Protein AF-X6FVE2-F1 (afdb_monomer_lite)

Structure (mmCIF, N/CA/C/O backbone):
data_AF-X6FVE2-F1
#
_entry.id   AF-X6FVE2-F1
#
loop_
_atom_site.group_PDB
_atom_site.id
_atom_site.type_symbol
_atom_site.label_atom_id
_atom_site.label_alt_id
_atom_site.label_comp_id
_atom_site.label_asym_id
_atom_site.label_entity_id
_atom_site.label_seq_id
_atom_site.pdbx_PDB_ins_code
_atom_site.Cartn_x
_atom_site.Cartn_y
_atom_site.Cartn_z
_atom_site.occupancy
_atom_site.B_iso_or_equiv
_atom_site.auth_seq_id
_atom_site.auth_comp_id
_atom_site.auth_asym_id
_atom_site.auth_atom_id
_atom_site.pdbx_PDB_model_num
ATOM 1 N N . MET A 1 1 ? -18.375 6.291 -7.694 1.00 45.72 1 MET A N 1
ATOM 2 C CA . MET A 1 1 ? -18.660 6.665 -9.096 1.00 45.72 1 MET A CA 1
ATOM 3 C C . MET A 1 1 ? -17.822 7.886 -9.435 1.00 45.72 1 MET A C 1
ATOM 5 O O . MET A 1 1 ? -17.831 8.822 -8.649 1.00 45.72 1 MET A O 1
ATOM 9 N N . LEU A 1 2 ? -17.066 7.854 -10.534 1.00 53.41 2 LEU A N 1
ATOM 10 C CA . LEU A 1 2 ? -16.299 8.999 -11.040 1.00 53.41 2 LEU A CA 1
ATOM 11 C C . LEU A 1 2 ? -16.969 9.443 -12.352 1.00 53.41 2 LEU A C 1
ATOM 13 O O . LEU A 1 2 ? -17.163 8.600 -13.224 1.00 53.41 2 LEU A O 1
ATOM 17 N N . LEU A 1 3 ? -17.378 10.710 -12.473 1.00 52.53 3 LEU A N 1
ATOM 18 C CA . LEU A 1 3 ? -18.127 11.220 -13.630 1.00 52.53 3 LEU A CA 1
ATOM 19 C C . LEU A 1 3 ? -17.217 12.109 -14.496 1.00 52.53 3 LEU A C 1
ATOM 21 O O . LEU A 1 3 ? -16.691 13.106 -14.010 1.00 52.53 3 LEU A O 1
ATOM 25 N N . HIS A 1 4 ? -17.056 11.784 -15.778 1.00 57.88 4 HIS A N 1
ATOM 26 C CA . HIS A 1 4 ? -16.443 12.665 -16.779 1.00 57.88 4 HIS A CA 1
ATOM 27 C C . HIS A 1 4 ? -17.277 12.597 -18.066 1.00 57.88 4 HIS A C 1
ATOM 29 O O . HIS A 1 4 ? -17.544 11.492 -18.522 1.00 57.88 4 HIS A O 1
ATOM 35 N N . ARG A 1 5 ? -17.676 13.771 -18.600 1.00 57.88 5 ARG A N 1
ATOM 36 C CA . ARG A 1 5 ? -18.453 14.048 -19.838 1.00 57.88 5 ARG A CA 1
ATOM 37 C C . ARG A 1 5 ? -19.145 12.825 -20.466 1.00 57.88 5 ARG A C 1
ATOM 39 O O . ARG A 1 5 ? -18.491 12.006 -21.107 1.00 57.88 5 ARG A O 1
ATOM 46 N N . SER A 1 6 ? -20.479 12.799 -20.336 1.00 58.84 6 SER A N 1
ATOM 47 C CA . SER A 1 6 ? -21.399 11.658 -20.529 1.00 58.84 6 SER A CA 1
ATOM 48 C C . SER A 1 6 ? -21.121 10.530 -19.533 1.00 58.84 6 SER A C 1
ATOM 50 O O . SER A 1 6 ? -20.190 9.753 -19.692 1.00 58.84 6 SER A O 1
ATOM 52 N N . GLY A 1 7 ? -21.913 10.484 -18.457 1.00 60.56 7 GLY A N 1
ATOM 53 C CA . GLY A 1 7 ? -21.753 9.537 -17.355 1.00 60.56 7 GLY A CA 1
ATOM 54 C C . GLY A 1 7 ? -21.873 8.086 -17.808 1.00 60.56 7 GLY A C 1
ATOM 55 O O . GLY A 1 7 ? -22.971 7.543 -17.859 1.00 60.56 7 GLY A O 1
ATOM 56 N N . LEU A 1 8 ? -20.739 7.456 -18.107 1.00 76.50 8 LEU A N 1
ATOM 57 C CA . LEU A 1 8 ? -20.647 6.013 -18.275 1.00 76.50 8 LEU A CA 1
ATOM 58 C C . LEU A 1 8 ? -20.401 5.381 -16.898 1.00 76.50 8 LEU A C 1
ATOM 60 O O . LEU A 1 8 ? -19.425 5.744 -16.231 1.00 76.50 8 LEU A O 1
ATOM 64 N N . PRO A 1 9 ? -21.254 4.448 -16.438 1.00 76.50 9 PRO A N 1
ATOM 65 C CA . PRO A 1 9 ? -20.974 3.704 -15.224 1.00 76.50 9 PRO A CA 1
ATOM 66 C C . PRO A 1 9 ? -19.746 2.824 -15.467 1.00 76.50 9 PRO A C 1
ATOM 68 O O . PRO A 1 9 ? -19.773 1.898 -16.272 1.00 76.50 9 PRO A O 1
ATOM 71 N N . VAL A 1 10 ? -18.654 3.122 -14.765 1.00 77.81 10 VAL A N 1
ATOM 72 C CA . VAL A 1 10 ? -17.449 2.290 -14.770 1.00 77.81 10 VAL A CA 1
ATOM 73 C C . VAL A 1 10 ? -17.328 1.556 -13.444 1.00 77.81 10 VAL A C 1
ATOM 75 O O . VAL A 1 10 ? -17.437 2.153 -12.368 1.00 77.81 10 VAL A O 1
ATOM 78 N N . LEU A 1 11 ? -17.099 0.247 -13.521 1.00 84.31 11 LEU A N 1
ATOM 79 C CA . LEU A 1 11 ? -16.763 -0.560 -12.359 1.00 84.31 11 LEU A CA 1
ATOM 80 C C . LEU A 1 11 ? -15.295 -0.310 -12.012 1.00 84.31 11 LEU A C 1
ATOM 82 O O . LEU A 1 11 ? -14.397 -0.664 -12.775 1.00 84.31 11 LEU A O 1
ATOM 86 N N . VAL A 1 12 ? -15.053 0.314 -10.863 1.00 83.62 12 VAL A N 1
ATOM 87 C CA . VAL A 1 12 ? -13.698 0.562 -10.363 1.00 83.62 12 VAL A CA 1
ATOM 88 C C . VAL A 1 12 ? -13.392 -0.465 -9.270 1.00 83.62 12 VAL A C 1
ATOM 90 O O . VAL A 1 12 ? -14.229 -0.650 -8.383 1.00 83.62 12 VAL A O 1
ATOM 93 N N . PRO A 1 13 ? -12.221 -1.132 -9.299 1.00 88.44 13 PRO A N 1
ATOM 94 C CA . PRO A 1 13 ? -11.785 -1.996 -8.206 1.00 88.44 13 PRO A CA 1
ATOM 95 C C . PRO A 1 13 ? -11.788 -1.258 -6.864 1.00 88.44 13 PRO A C 1
ATOM 97 O O . PRO A 1 13 ? -11.562 -0.047 -6.819 1.00 88.44 13 PRO A O 1
ATOM 100 N N . SER A 1 14 ? -11.995 -1.980 -5.757 1.00 94.81 14 SER A N 1
ATOM 101 C CA . SER A 1 14 ? -11.926 -1.341 -4.443 1.00 94.81 14 SER A CA 1
ATOM 102 C C . SER A 1 14 ? -10.517 -0.771 -4.200 1.00 94.81 14 SER A C 1
ATOM 104 O O . SER A 1 14 ? -9.523 -1.473 -4.430 1.00 94.81 14 SER A O 1
ATOM 106 N N . PRO A 1 15 ? -10.399 0.497 -3.763 1.00 96.88 15 PRO A N 1
ATOM 107 C CA . PRO A 1 15 ? -9.112 1.186 -3.682 1.00 96.88 15 PRO A CA 1
ATOM 108 C C . PRO A 1 15 ? -8.119 0.470 -2.759 1.00 96.88 15 PRO A C 1
ATOM 110 O O . PRO A 1 15 ? -6.950 0.342 -3.113 1.00 96.88 15 PRO A O 1
ATOM 113 N N . GLN A 1 16 ? -8.591 -0.081 -1.639 1.00 97.94 16 GLN A N 1
ATOM 114 C CA . GLN A 1 16 ? -7.777 -0.843 -0.692 1.00 97.94 16 GLN A CA 1
ATOM 115 C C . GLN A 1 16 ? -7.156 -2.103 -1.310 1.00 97.94 16 GLN A C 1
ATOM 117 O O . GLN A 1 16 ? -5.950 -2.317 -1.210 1.00 97.94 16 GLN A O 1
ATOM 122 N N . ARG A 1 17 ? -7.942 -2.911 -2.036 1.00 97.31 17 ARG A N 1
ATOM 123 C CA . ARG A 1 17 ? -7.422 -4.121 -2.692 1.00 97.31 17 ARG A CA 1
ATOM 124 C C . ARG A 1 17 ? -6.501 -3.757 -3.840 1.00 97.31 17 ARG A C 1
ATOM 126 O O . ARG A 1 17 ? -5.502 -4.434 -4.060 1.00 97.31 17 ARG A O 1
ATOM 133 N N . TYR A 1 18 ? -6.814 -2.679 -4.556 1.00 98.00 18 TYR A N 1
ATOM 134 C CA . TYR A 1 18 ? -5.976 -2.216 -5.651 1.00 98.00 18 TYR A CA 1
ATOM 135 C C . TYR A 1 18 ? -4.622 -1.689 -5.157 1.00 98.00 18 TYR A C 1
ATOM 137 O O . TYR A 1 18 ? -3.613 -1.965 -5.801 1.00 98.00 18 TYR A O 1
ATOM 145 N N . ALA A 1 19 ? -4.560 -1.035 -3.991 1.00 98.06 19 ALA A N 1
ATOM 146 C CA . ALA A 1 19 ? -3.303 -0.626 -3.363 1.00 98.06 19 ALA A CA 1
ATOM 147 C C . ALA A 1 19 ? -2.393 -1.833 -3.067 1.00 98.06 19 ALA A C 1
ATOM 149 O O . ALA A 1 19 ? -1.248 -1.876 -3.524 1.00 98.06 19 ALA A O 1
ATOM 150 N N . ILE A 1 20 ? -2.929 -2.856 -2.388 1.00 97.94 20 ILE A N 1
ATOM 151 C CA . ILE A 1 20 ? -2.193 -4.091 -2.068 1.00 97.94 20 ILE A CA 1
ATOM 152 C C . ILE A 1 20 ? -1.807 -4.854 -3.341 1.00 97.94 20 ILE A C 1
ATOM 154 O O . ILE A 1 20 ? -0.669 -5.299 -3.493 1.00 97.94 20 ILE A O 1
ATOM 158 N N . HIS A 1 21 ? -2.722 -4.947 -4.306 1.00 98.06 21 HIS A N 1
ATOM 159 C CA . HIS A 1 21 ? -2.450 -5.564 -5.600 1.00 98.06 21 HIS A CA 1
ATOM 160 C C . HIS A 1 21 ? -1.299 -4.866 -6.332 1.00 98.06 21 HIS A C 1
ATOM 162 O O . HIS A 1 21 ? -0.418 -5.536 -6.868 1.00 98.06 21 HIS A O 1
ATOM 168 N N . LYS A 1 22 ? -1.266 -3.529 -6.341 1.00 98.19 22 LYS A N 1
ATOM 169 C CA . LYS A 1 22 ? -0.207 -2.762 -7.006 1.00 98.19 22 LYS A CA 1
ATOM 170 C C . LYS A 1 22 ? 1.154 -2.953 -6.359 1.00 98.19 22 LYS A C 1
ATOM 172 O O . LYS A 1 22 ? 2.136 -3.134 -7.076 1.00 98.19 22 LYS A O 1
ATOM 177 N N . LEU A 1 23 ? 1.190 -3.017 -5.032 1.00 97.75 23 LEU A N 1
ATOM 178 C CA . LEU A 1 23 ? 2.392 -3.355 -4.280 1.00 97.75 23 LEU A CA 1
ATOM 179 C C . LEU A 1 23 ? 2.940 -4.742 -4.673 1.00 97.75 23 LEU A C 1
ATOM 181 O O . LEU A 1 23 ? 4.130 -4.892 -4.948 1.00 97.75 23 LEU A O 1
ATOM 185 N N . ILE A 1 24 ? 2.055 -5.739 -4.774 1.00 97.62 24 ILE A N 1
ATOM 186 C CA . ILE A 1 24 ? 2.392 -7.113 -5.178 1.00 97.62 24 ILE A CA 1
ATOM 187 C C . ILE A 1 24 ? 2.844 -7.189 -6.642 1.00 97.62 24 ILE A C 1
ATOM 189 O O . ILE A 1 24 ? 3.801 -7.887 -6.974 1.00 97.62 24 ILE A O 1
ATOM 193 N N . VAL A 1 25 ? 2.169 -6.482 -7.550 1.00 98.00 25 VAL A N 1
ATOM 194 C CA . VAL A 1 25 ? 2.561 -6.454 -8.966 1.00 98.00 25 VAL A CA 1
ATOM 195 C C . VAL A 1 25 ? 3.939 -5.819 -9.119 1.00 98.00 25 VAL A C 1
ATOM 197 O O . VAL A 1 25 ? 4.772 -6.364 -9.844 1.00 98.00 25 VAL A O 1
ATOM 200 N N . ALA A 1 26 ? 4.213 -4.721 -8.412 1.00 97.75 26 ALA A N 1
ATOM 201 C CA . ALA A 1 26 ? 5.513 -4.062 -8.443 1.00 97.75 26 ALA A CA 1
ATOM 202 C C . ALA A 1 26 ? 6.653 -5.002 -8.013 1.00 97.75 26 ALA A C 1
ATOM 204 O O . ALA A 1 26 ? 7.690 -5.046 -8.684 1.00 97.75 26 ALA A O 1
ATOM 205 N N . SER A 1 27 ? 6.454 -5.796 -6.954 1.00 96.81 27 SER A N 1
ATOM 206 C CA . SER A 1 27 ? 7.480 -6.711 -6.431 1.00 96.81 27 SER A CA 1
ATOM 207 C C . SER A 1 27 ? 7.746 -7.932 -7.311 1.00 96.81 27 SER A C 1
ATOM 209 O O . SER A 1 27 ? 8.824 -8.523 -7.231 1.00 96.81 27 SER A O 1
ATOM 211 N N . ARG A 1 28 ? 6.802 -8.280 -8.192 1.00 96.19 28 ARG A N 1
ATOM 212 C CA . ARG A 1 28 ? 6.934 -9.373 -9.169 1.00 96.19 28 ARG A CA 1
ATOM 213 C C . ARG A 1 28 ? 7.528 -8.940 -10.509 1.00 96.19 28 ARG A C 1
ATOM 215 O O . ARG A 1 28 ? 7.861 -9.791 -11.330 1.00 96.19 28 ARG A O 1
ATOM 222 N N . ARG A 1 29 ? 7.656 -7.635 -10.772 1.00 95.44 29 ARG A N 1
ATOM 223 C CA . ARG A 1 29 ? 8.222 -7.149 -12.039 1.00 95.44 29 ARG A CA 1
ATOM 224 C C . ARG A 1 29 ? 9.705 -7.489 -12.154 1.00 95.44 29 ARG A C 1
ATOM 226 O O . ARG A 1 29 ? 10.468 -7.243 -11.224 1.00 95.44 29 ARG A O 1
ATOM 233 N N . GLY A 1 30 ? 10.113 -7.968 -13.328 1.00 93.44 30 GLY A N 1
ATOM 234 C CA . GLY A 1 30 ? 11.517 -8.219 -13.656 1.00 93.44 30 GLY A CA 1
ATOM 235 C C . GLY A 1 30 ? 12.359 -6.939 -13.822 1.00 93.44 30 GLY A C 1
ATOM 236 O O . GLY A 1 30 ? 11.809 -5.833 -13.823 1.00 93.44 30 GLY A O 1
ATOM 237 N N . PRO A 1 31 ? 13.689 -7.072 -13.985 1.00 90.12 31 PRO A N 1
ATOM 238 C CA . PRO A 1 31 ? 14.629 -5.943 -14.015 1.00 90.12 31 PRO A CA 1
ATOM 239 C C . PRO A 1 31 ? 14.361 -4.908 -15.117 1.00 90.12 31 PRO A C 1
ATOM 241 O O . PRO A 1 31 ? 14.524 -3.715 -14.890 1.00 90.12 31 PRO A O 1
ATOM 244 N N . SER A 1 32 ? 13.883 -5.338 -16.287 1.00 94.62 32 SER A N 1
ATOM 245 C CA . SER A 1 32 ? 13.616 -4.460 -17.439 1.00 94.62 32 SER A CA 1
ATOM 246 C C . SER A 1 32 ? 12.346 -3.608 -17.309 1.00 94.62 32 SER A C 1
ATOM 248 O O . SER A 1 32 ? 12.053 -2.791 -18.179 1.00 94.62 32 SER A O 1
ATOM 250 N N . ALA A 1 33 ? 11.565 -3.778 -16.239 1.00 94.12 33 ALA A N 1
ATOM 251 C CA . ALA A 1 33 ? 10.264 -3.135 -16.074 1.00 94.12 33 ALA A CA 1
ATOM 252 C C . ALA A 1 33 ? 10.274 -1.973 -15.060 1.00 94.12 33 ALA A C 1
ATOM 254 O O . ALA A 1 33 ? 9.247 -1.723 -14.426 1.00 94.12 33 ALA A O 1
ATOM 255 N N . GLY A 1 34 ? 11.402 -1.261 -14.929 1.00 95.25 34 GLY A N 1
ATOM 256 C CA . GLY A 1 34 ? 11.612 -0.162 -13.971 1.00 95.25 34 GLY A CA 1
ATOM 257 C C . GLY A 1 34 ? 10.499 0.891 -13.980 1.00 95.25 34 GLY A C 1
ATOM 258 O O . GLY A 1 34 ? 9.775 1.014 -12.997 1.00 95.25 34 GLY A O 1
ATOM 259 N N . ALA A 1 35 ? 10.249 1.538 -15.122 1.00 96.88 35 ALA A N 1
ATOM 260 C CA . ALA A 1 35 ? 9.207 2.570 -15.235 1.00 96.88 35 ALA A CA 1
ATOM 261 C C . ALA A 1 35 ? 7.795 2.061 -14.869 1.00 96.88 35 ALA A C 1
ATOM 263 O O . ALA A 1 35 ? 6.989 2.766 -14.261 1.00 96.88 35 ALA A O 1
ATOM 264 N N . LYS A 1 36 ? 7.472 0.804 -15.209 1.00 96.31 36 LYS A N 1
ATOM 265 C CA . LYS A 1 36 ? 6.178 0.203 -14.842 1.00 96.31 36 LYS A CA 1
ATOM 266 C C . LYS A 1 36 ? 6.111 -0.110 -13.345 1.00 96.31 36 LYS A C 1
ATOM 268 O O . LYS A 1 36 ? 5.049 0.043 -12.753 1.00 96.31 36 LYS A O 1
ATOM 273 N N . ARG A 1 37 ? 7.225 -0.539 -12.743 1.00 97.81 37 ARG A N 1
ATOM 274 C CA . ARG A 1 37 ? 7.342 -0.777 -11.299 1.00 97.81 37 ARG A CA 1
ATOM 275 C C . ARG A 1 37 ? 7.157 0.522 -10.526 1.00 97.81 37 ARG A C 1
ATOM 277 O O . ARG A 1 37 ? 6.329 0.550 -9.626 1.00 97.81 37 ARG A O 1
ATOM 284 N N . GLU A 1 38 ? 7.860 1.583 -10.908 1.00 97.44 38 GLU A N 1
ATOM 285 C CA . GLU A 1 38 ? 7.727 2.908 -10.290 1.00 97.44 38 GLU A CA 1
ATOM 286 C C . GLU A 1 38 ? 6.290 3.419 -10.370 1.00 97.44 38 GLU A C 1
ATOM 288 O O . GLU A 1 38 ? 5.735 3.862 -9.366 1.00 97.44 38 GLU A O 1
ATOM 293 N N . LYS A 1 39 ? 5.637 3.262 -11.529 1.00 97.94 39 LYS A N 1
ATOM 294 C CA . LYS A 1 39 ? 4.213 3.578 -11.681 1.00 97.94 39 LYS A CA 1
ATOM 295 C C . LYS A 1 39 ? 3.338 2.791 -10.700 1.00 97.94 39 LYS A C 1
ATOM 297 O O . LYS A 1 39 ? 2.466 3.383 -10.067 1.00 97.94 39 LYS A O 1
ATOM 302 N N . ASP A 1 40 ? 3.520 1.475 -10.595 1.00 98.31 40 ASP A N 1
ATOM 303 C CA . ASP A 1 40 ? 2.706 0.643 -9.702 1.00 98.31 40 ASP A CA 1
ATOM 304 C C . ASP A 1 40 ? 2.943 1.004 -8.221 1.00 98.31 40 ASP A C 1
ATOM 306 O O . ASP A 1 40 ? 1.980 1.129 -7.466 1.00 98.31 40 ASP A O 1
ATOM 310 N N . LEU A 1 41 ? 4.193 1.269 -7.819 1.00 98.19 41 LEU A N 1
ATOM 311 C CA . LEU A 1 41 ? 4.537 1.749 -6.473 1.00 98.19 41 LEU A CA 1
ATOM 312 C C . LEU A 1 41 ? 3.904 3.111 -6.184 1.00 98.19 41 LEU A C 1
ATOM 314 O O . LEU A 1 41 ? 3.285 3.297 -5.138 1.00 98.19 41 LEU A O 1
ATOM 318 N N . HIS A 1 42 ? 3.990 4.047 -7.130 1.00 98.25 42 HIS A N 1
ATOM 319 C CA . HIS A 1 42 ? 3.362 5.357 -7.005 1.00 98.25 42 HIS A CA 1
ATOM 320 C C . HIS A 1 42 ? 1.843 5.237 -6.823 1.00 98.25 42 HIS A C 1
ATOM 322 O O . HIS A 1 42 ? 1.280 5.889 -5.946 1.00 98.25 42 HIS A O 1
ATOM 328 N N . GLN A 1 43 ? 1.181 4.362 -7.590 1.00 98.00 43 GLN A N 1
ATOM 329 C CA . GLN A 1 43 ? -0.250 4.084 -7.428 1.00 98.00 43 GLN A CA 1
ATOM 330 C C . GLN A 1 43 ? -0.575 3.470 -6.061 1.00 98.00 43 GLN A C 1
ATOM 332 O O . GLN A 1 43 ? -1.535 3.901 -5.426 1.00 98.00 43 GLN A O 1
ATOM 337 N N . ALA A 1 44 ? 0.220 2.505 -5.587 1.00 98.38 44 ALA A N 1
ATOM 338 C CA . ALA A 1 44 ? 0.038 1.907 -4.265 1.00 98.38 44 ALA A CA 1
ATOM 339 C C . ALA A 1 44 ? 0.169 2.958 -3.150 1.00 98.38 44 ALA A C 1
ATOM 341 O O . ALA A 1 44 ? -0.716 3.064 -2.304 1.00 98.38 44 ALA A O 1
ATOM 342 N N . ARG A 1 45 ? 1.218 3.791 -3.197 1.00 98.25 45 ARG A N 1
ATOM 343 C CA . ARG A 1 45 ? 1.444 4.887 -2.242 1.00 98.25 45 ARG A CA 1
ATOM 344 C C . ARG A 1 45 ? 0.286 5.882 -2.232 1.00 98.25 45 ARG A C 1
ATOM 346 O O . ARG A 1 45 ? -0.235 6.188 -1.163 1.00 98.25 45 ARG A O 1
ATOM 353 N N . LEU A 1 46 ? -0.124 6.368 -3.406 1.00 98.31 46 LEU A N 1
ATOM 354 C CA . LEU A 1 46 ? -1.211 7.341 -3.523 1.00 98.31 46 LEU A CA 1
ATOM 355 C C . LEU A 1 46 ? -2.517 6.810 -2.932 1.00 98.31 46 LEU A C 1
ATOM 357 O O . LEU A 1 46 ? -3.208 7.538 -2.227 1.00 98.31 46 LEU A O 1
ATOM 361 N N . LEU A 1 47 ? -2.856 5.548 -3.202 1.00 98.38 47 LEU A N 1
ATOM 362 C CA . LEU A 1 47 ? -4.076 4.942 -2.673 1.00 98.38 47 LEU A CA 1
ATOM 363 C C . LEU A 1 47 ? -4.003 4.757 -1.160 1.00 98.38 47 LEU A C 1
ATOM 365 O O . LEU A 1 47 ? -4.978 5.062 -0.482 1.00 98.38 47 LEU A O 1
ATOM 369 N N . THR A 1 48 ? -2.859 4.331 -0.623 1.00 98.38 48 THR A N 1
ATOM 370 C CA . THR A 1 48 ? -2.648 4.236 0.828 1.00 98.38 48 THR A CA 1
ATOM 371 C C . THR A 1 48 ? -2.836 5.591 1.512 1.00 98.38 48 THR A C 1
ATOM 373 O O . THR A 1 48 ? -3.592 5.689 2.476 1.00 98.38 48 THR A O 1
ATOM 376 N N . GLN A 1 49 ? -2.219 6.651 0.980 1.00 98.19 49 GLN A N 1
ATOM 377 C CA . GLN A 1 49 ? -2.356 8.012 1.514 1.00 98.19 49 GLN A CA 1
ATOM 378 C C . GLN A 1 49 ? -3.791 8.541 1.383 1.00 98.19 49 GLN A C 1
ATOM 380 O O . GLN A 1 49 ? -4.310 9.158 2.308 1.00 98.19 49 GLN A O 1
ATOM 385 N N . ALA A 1 50 ? -4.464 8.276 0.260 1.00 98.12 50 ALA A N 1
ATOM 386 C CA . ALA A 1 50 ? -5.850 8.689 0.060 1.00 98.12 50 ALA A CA 1
ATOM 387 C C . ALA A 1 50 ? -6.817 7.967 1.013 1.00 98.12 50 ALA A C 1
ATOM 389 O O . ALA A 1 50 ? -7.753 8.583 1.524 1.00 98.12 50 ALA A O 1
ATOM 390 N N . LEU A 1 51 ? -6.596 6.674 1.271 1.00 98.19 51 LEU A N 1
ATOM 391 C CA . LEU A 1 51 ? -7.386 5.904 2.233 1.00 98.19 51 LEU A CA 1
ATOM 392 C C . LEU A 1 51 ? -7.210 6.454 3.650 1.00 98.19 51 LEU A C 1
ATOM 394 O O . LEU A 1 51 ? -8.209 6.664 4.327 1.00 98.19 51 LEU A O 1
ATOM 398 N N . GLU A 1 52 ? -5.987 6.790 4.068 1.00 97.81 52 GLU A N 1
ATOM 399 C CA . GLU A 1 52 ? -5.768 7.471 5.351 1.00 97.81 52 GLU A CA 1
ATOM 400 C C . GLU A 1 52 ? -6.452 8.845 5.403 1.00 97.81 52 GLU A C 1
ATOM 402 O O . GLU A 1 52 ? -7.205 9.133 6.334 1.00 97.81 52 GLU A O 1
ATOM 407 N N . ALA A 1 53 ? -6.239 9.686 4.387 1.00 97.56 53 ALA A N 1
ATOM 408 C CA . ALA A 1 53 ? -6.798 11.037 4.340 1.00 97.56 53 ALA A CA 1
ATOM 409 C C . ALA A 1 53 ? -8.337 11.043 4.386 1.00 97.56 53 ALA A C 1
ATOM 411 O O . ALA A 1 53 ? -8.946 11.992 4.877 1.00 97.56 53 ALA A O 1
ATOM 412 N N . THR A 1 54 ? -8.970 9.970 3.902 1.00 96.88 54 THR A N 1
ATOM 413 C CA . THR A 1 54 ? -10.429 9.785 3.912 1.00 96.88 54 THR A CA 1
ATOM 414 C C . THR A 1 54 ? -10.940 8.951 5.088 1.00 96.88 54 THR A C 1
ATOM 416 O O . THR A 1 54 ? -12.127 8.635 5.123 1.00 96.88 54 THR A O 1
ATOM 419 N N . ARG A 1 55 ? -10.083 8.637 6.073 1.00 96.31 55 ARG A N 1
ATOM 420 C CA . ARG A 1 55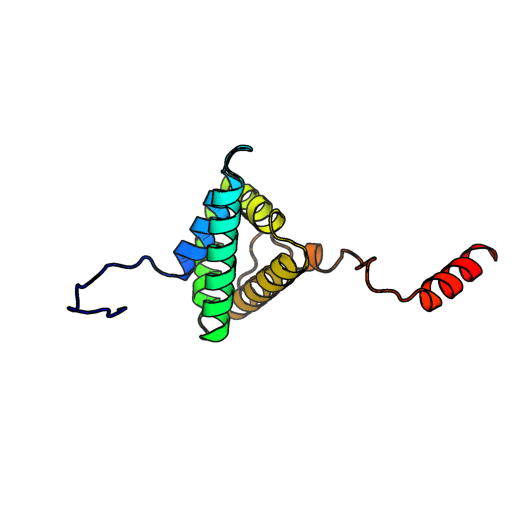 ? -10.395 7.822 7.264 1.00 96.31 55 ARG A CA 1
ATOM 421 C C . ARG A 1 55 ? -10.883 6.402 6.954 1.00 96.31 55 ARG A C 1
ATOM 423 O O . ARG A 1 55 ? -11.712 5.862 7.676 1.00 96.31 55 ARG A O 1
ATOM 430 N N . ARG A 1 56 ? -10.375 5.819 5.870 1.00 97.00 56 ARG A N 1
ATOM 431 C CA . ARG A 1 56 ? -10.673 4.461 5.384 1.00 97.00 56 ARG A CA 1
ATOM 432 C C . ARG A 1 56 ? -9.442 3.555 5.414 1.00 97.00 56 ARG A C 1
ATOM 434 O O . ARG A 1 56 ? -9.293 2.642 4.604 1.00 97.00 56 ARG A O 1
ATOM 441 N N . GLN A 1 57 ? -8.482 3.853 6.282 1.00 95.62 57 GLN A N 1
ATOM 442 C CA . GLN A 1 57 ? -7.282 3.036 6.448 1.00 95.62 57 GLN A CA 1
ATOM 443 C C . GLN A 1 57 ? -7.581 1.657 7.068 1.00 95.62 57 GLN A C 1
ATOM 445 O O . GLN A 1 57 ? -6.819 0.723 6.855 1.00 95.62 57 GLN A O 1
ATOM 450 N N . ASP A 1 58 ? -8.695 1.491 7.775 1.00 95.69 58 ASP A N 1
ATOM 451 C CA . ASP A 1 58 ? -9.201 0.199 8.256 1.00 95.69 58 ASP A CA 1
ATOM 452 C C . ASP A 1 58 ? -9.522 -0.767 7.099 1.00 95.69 58 ASP A C 1
ATOM 454 O O . ASP A 1 58 ? -9.077 -1.917 7.118 1.00 95.69 58 ASP A O 1
ATOM 458 N N . ASP A 1 59 ? -10.168 -0.283 6.029 1.00 97.56 59 ASP A N 1
ATOM 459 C CA . ASP A 1 59 ? -10.371 -1.041 4.783 1.00 97.56 59 ASP A CA 1
ATOM 460 C C . ASP A 1 59 ? -9.031 -1.550 4.212 1.00 97.56 59 ASP A C 1
ATOM 462 O O . ASP A 1 59 ? -8.938 -2.668 3.690 1.00 97.56 59 ASP A O 1
ATOM 466 N N . LEU A 1 60 ? -7.982 -0.720 4.292 1.00 97.50 60 LEU A N 1
ATOM 467 C CA . LEU A 1 60 ? -6.631 -1.086 3.864 1.00 97.50 60 LEU A CA 1
ATOM 468 C C . LEU A 1 60 ? -6.042 -2.190 4.744 1.00 97.50 60 LEU A C 1
ATOM 470 O O . LEU A 1 60 ? -5.465 -3.133 4.202 1.00 97.50 60 LEU A O 1
ATOM 474 N N . ALA A 1 61 ? -6.207 -2.103 6.065 1.00 96.56 61 ALA A N 1
ATOM 475 C CA . ALA A 1 61 ? -5.736 -3.127 6.991 1.00 96.56 61 ALA A CA 1
ATOM 476 C C . ALA A 1 61 ? -6.422 -4.478 6.748 1.00 96.56 61 ALA A C 1
ATOM 478 O O . ALA A 1 61 ? -5.734 -5.496 6.679 1.00 96.56 61 ALA A O 1
ATOM 479 N N . PHE A 1 62 ? -7.739 -4.504 6.519 1.00 97.81 62 PHE A N 1
ATOM 480 C CA . PHE A 1 62 ? -8.438 -5.744 6.164 1.00 97.81 62 PHE A CA 1
ATOM 481 C C . PHE A 1 62 ? -7.926 -6.344 4.849 1.00 97.81 62 PHE A C 1
ATOM 483 O O . PHE A 1 62 ? -7.654 -7.542 4.786 1.00 97.81 62 PHE A O 1
ATOM 490 N N . ALA A 1 63 ? -7.735 -5.525 3.809 1.00 97.94 63 ALA A N 1
ATOM 491 C CA . ALA A 1 63 ? -7.191 -5.999 2.534 1.00 97.94 63 ALA A CA 1
ATOM 492 C C . ALA A 1 63 ? -5.739 -6.495 2.660 1.00 97.94 63 ALA A C 1
ATOM 494 O O . ALA A 1 63 ? -5.349 -7.455 1.993 1.00 97.94 63 ALA A O 1
ATOM 495 N N . PHE A 1 64 ? -4.937 -5.849 3.511 1.00 97.69 64 PHE A N 1
ATOM 496 C CA . PHE A 1 64 ? -3.584 -6.288 3.832 1.00 97.69 64 PHE A CA 1
ATOM 497 C C . PHE A 1 64 ? -3.598 -7.650 4.532 1.00 97.69 64 PHE A C 1
ATOM 499 O O . PHE A 1 64 ? -2.890 -8.548 4.087 1.00 97.69 64 PHE A O 1
ATOM 506 N N . MET A 1 65 ? -4.426 -7.825 5.568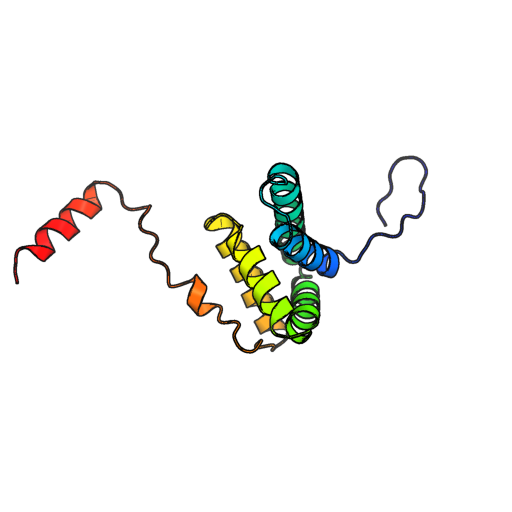 1.00 97.50 65 MET A N 1
ATOM 507 C CA . MET A 1 65 ? -4.575 -9.095 6.289 1.00 97.50 65 MET A CA 1
ATOM 508 C C . MET A 1 65 ? -5.040 -10.216 5.358 1.00 97.50 65 MET A C 1
ATOM 510 O O . MET A 1 65 ? -4.413 -11.268 5.313 1.00 97.50 65 MET A O 1
ATOM 514 N N . GLU A 1 66 ? -6.050 -9.955 4.520 1.00 97.38 66 GLU A N 1
ATOM 515 C CA . GLU A 1 66 ? -6.548 -10.923 3.533 1.00 97.38 66 GLU A CA 1
ATOM 516 C C . GLU A 1 66 ? -5.422 -11.432 2.615 1.00 97.38 66 GLU A C 1
ATOM 518 O O . GLU A 1 66 ? -5.373 -12.616 2.277 1.00 97.38 66 GLU A O 1
ATOM 523 N N . ALA A 1 67 ? -4.511 -10.542 2.208 1.00 97.12 67 ALA A N 1
ATOM 524 C CA . ALA A 1 67 ? -3.346 -10.893 1.404 1.00 97.12 67 ALA A CA 1
ATOM 525 C C . ALA A 1 67 ? -2.246 -11.588 2.227 1.00 97.12 67 ALA A C 1
ATOM 527 O O . ALA A 1 67 ? -1.613 -12.521 1.733 1.00 97.12 67 ALA A O 1
ATOM 528 N N . TRP A 1 68 ? -2.021 -11.156 3.469 1.00 96.88 68 TRP A N 1
ATOM 529 C CA . TRP A 1 68 ? -1.029 -11.720 4.388 1.00 96.88 68 TRP A CA 1
ATOM 530 C C . TRP A 1 68 ? -1.348 -13.171 4.780 1.00 96.88 68 TRP A C 1
ATOM 532 O O . TRP A 1 68 ? -0.450 -14.017 4.864 1.00 96.88 68 TRP A O 1
ATOM 542 N N . ASP A 1 69 ? -2.635 -13.478 4.935 1.00 96.75 69 ASP A N 1
ATOM 543 C CA . ASP A 1 69 ? -3.154 -14.793 5.317 1.00 96.75 69 ASP A CA 1
ATOM 544 C C . ASP A 1 69 ? -3.115 -15.815 4.170 1.00 96.75 69 ASP A C 1
ATOM 546 O O . ASP A 1 69 ? -3.331 -17.007 4.381 1.00 96.75 69 ASP A O 1
ATOM 550 N N . LYS A 1 70 ? -2.758 -15.397 2.945 1.00 96.50 70 LYS A N 1
ATOM 551 C CA . LYS A 1 70 ? -2.520 -16.319 1.817 1.00 96.50 70 LYS A CA 1
ATOM 552 C C . LYS A 1 70 ? -1.229 -17.140 1.957 1.00 96.50 70 LYS A C 1
ATOM 554 O O . LYS A 1 70 ? -0.969 -17.998 1.113 1.00 96.50 70 LYS A O 1
ATOM 559 N N . GLY A 1 71 ? -0.422 -16.889 2.988 1.00 95.62 71 GLY A N 1
ATOM 560 C CA . GLY A 1 71 ? 0.764 -17.677 3.331 1.00 95.62 71 GLY A CA 1
ATOM 561 C C . GLY A 1 71 ? 2.091 -17.044 2.908 1.00 95.62 71 GLY A C 1
ATOM 562 O O . GLY A 1 71 ? 2.140 -15.956 2.332 1.00 95.62 71 GLY A O 1
ATOM 563 N N . GLU A 1 72 ? 3.193 -17.739 3.199 1.00 95.00 72 GLU A N 1
ATOM 564 C CA . GLU A 1 72 ? 4.540 -17.145 3.214 1.00 95.00 72 GLU A CA 1
ATOM 565 C C . GLU A 1 72 ? 4.967 -16.510 1.886 1.00 95.00 72 GLU A C 1
ATOM 567 O O . GLU A 1 72 ? 5.579 -15.444 1.873 1.00 95.00 72 GLU A O 1
ATOM 572 N N . ASN A 1 73 ? 4.578 -17.096 0.749 1.00 95.69 73 ASN A N 1
ATOM 573 C CA . ASN A 1 73 ? 4.888 -16.519 -0.561 1.00 95.69 73 ASN A CA 1
ATOM 574 C C . ASN A 1 73 ? 4.311 -15.099 -0.719 1.00 95.69 73 ASN A C 1
ATOM 576 O O . ASN A 1 73 ? 4.977 -14.204 -1.247 1.00 95.69 73 ASN A O 1
ATOM 580 N N . TRP A 1 74 ? 3.084 -14.879 -0.240 1.00 96.69 74 TRP A N 1
ATOM 581 C CA . TRP A 1 74 ? 2.447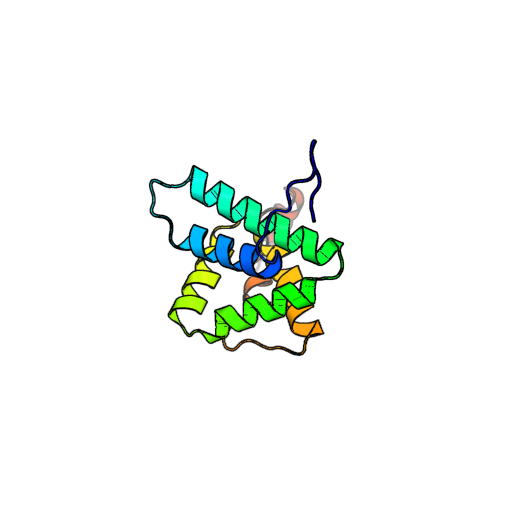 -13.566 -0.274 1.00 96.69 74 TRP A CA 1
ATOM 582 C C . TRP A 1 74 ? 3.101 -12.607 0.713 1.00 96.69 74 TRP A C 1
ATOM 584 O O . TRP A 1 74 ? 3.396 -11.474 0.332 1.00 96.69 74 TRP A O 1
ATOM 594 N N . ARG A 1 75 ? 3.405 -13.071 1.929 1.00 95.75 75 ARG A N 1
ATOM 595 C CA . ARG A 1 75 ? 4.106 -12.280 2.953 1.00 95.75 75 ARG A CA 1
ATOM 596 C C . ARG A 1 75 ? 5.447 -11.762 2.426 1.00 95.75 75 ARG A C 1
ATOM 598 O O . ARG A 1 75 ? 5.695 -10.559 2.459 1.00 95.75 75 ARG A O 1
ATOM 605 N N . GLU A 1 76 ? 6.264 -12.629 1.834 1.00 94.88 76 GLU A N 1
ATOM 606 C CA . GLU A 1 76 ? 7.542 -12.252 1.216 1.00 94.88 76 GLU A CA 1
ATOM 607 C C . GLU A 1 76 ? 7.362 -11.288 0.033 1.00 94.88 76 GLU A C 1
ATOM 609 O O . GLU A 1 76 ? 8.064 -10.283 -0.088 1.00 94.88 76 GLU A O 1
ATOM 614 N N . THR A 1 77 ? 6.366 -11.534 -0.819 1.00 96.12 77 THR A N 1
ATOM 615 C CA . THR A 1 77 ? 6.050 -10.652 -1.954 1.00 96.12 77 THR A CA 1
ATOM 616 C C . THR A 1 77 ? 5.656 -9.242 -1.492 1.00 96.12 77 THR A C 1
ATOM 618 O O . THR A 1 77 ? 6.046 -8.254 -2.123 1.00 96.12 77 THR A O 1
ATOM 621 N N . ILE A 1 78 ? 4.903 -9.137 -0.394 1.00 96.06 78 ILE A N 1
ATOM 622 C CA . ILE A 1 78 ? 4.499 -7.872 0.228 1.00 96.06 78 ILE A CA 1
ATOM 623 C C . ILE A 1 78 ? 5.708 -7.180 0.863 1.00 96.06 78 ILE A C 1
ATOM 625 O O . ILE A 1 78 ? 5.942 -6.006 0.575 1.00 96.06 78 ILE A O 1
ATOM 629 N N . ARG A 1 79 ? 6.519 -7.895 1.659 1.00 95.00 79 ARG A N 1
ATOM 630 C CA . ARG A 1 79 ? 7.754 -7.357 2.262 1.00 95.00 79 ARG A CA 1
ATOM 631 C C . ARG A 1 79 ? 8.692 -6.794 1.198 1.00 95.00 79 ARG A C 1
ATOM 633 O O . ARG A 1 79 ? 9.170 -5.668 1.324 1.00 95.00 79 ARG A O 1
ATOM 640 N N . ARG A 1 80 ? 8.905 -7.538 0.110 1.00 95.19 80 ARG A N 1
ATOM 641 C CA . ARG A 1 80 ? 9.684 -7.072 -1.042 1.00 95.19 80 ARG A CA 1
ATOM 642 C C . ARG A 1 80 ? 9.088 -5.810 -1.652 1.00 95.19 80 ARG A C 1
ATOM 644 O O . ARG A 1 80 ? 9.832 -4.883 -1.937 1.00 95.19 80 ARG A O 1
ATOM 651 N N . GLY A 1 81 ? 7.768 -5.764 -1.831 1.00 95.56 81 GLY A N 1
ATOM 652 C CA . GLY A 1 81 ? 7.066 -4.581 -2.331 1.00 95.56 81 GLY A CA 1
ATOM 653 C C . GLY A 1 81 ? 7.305 -3.345 -1.466 1.00 95.56 81 GLY A C 1
ATOM 654 O O . GLY A 1 81 ? 7.676 -2.302 -1.994 1.00 95.56 81 GLY A O 1
ATOM 655 N N . LEU A 1 82 ? 7.166 -3.473 -0.144 1.00 95.56 82 LEU A N 1
ATOM 656 C CA . LEU A 1 82 ? 7.421 -2.378 0.799 1.00 95.56 82 LEU A CA 1
ATOM 657 C C . LEU A 1 82 ? 8.881 -1.907 0.754 1.00 95.56 82 LEU A C 1
ATOM 659 O O . LEU A 1 82 ? 9.146 -0.714 0.853 1.00 95.56 82 LEU A O 1
ATOM 663 N N . ASN A 1 83 ? 9.826 -2.829 0.554 1.00 94.56 83 ASN A N 1
ATOM 664 C CA . ASN A 1 83 ? 11.253 -2.526 0.426 1.00 94.56 83 ASN A CA 1
ATOM 665 C C . ASN A 1 83 ? 11.656 -1.859 -0.894 1.00 94.56 83 ASN A C 1
ATOM 667 O O . ASN A 1 83 ? 12.789 -1.398 -1.000 1.00 94.56 83 ASN A O 1
ATOM 671 N N . LEU A 1 84 ? 10.770 -1.813 -1.893 1.00 95.38 84 LEU A N 1
ATOM 672 C CA . LEU A 1 84 ? 11.033 -1.103 -3.146 1.00 95.38 84 LEU A CA 1
ATOM 673 C C . LEU A 1 84 ? 10.768 0.404 -3.051 1.00 95.38 84 LEU A C 1
ATOM 675 O O . LEU A 1 84 ? 11.172 1.138 -3.949 1.00 95.38 84 LEU A O 1
ATOM 679 N N . PHE A 1 85 ? 10.078 0.863 -2.008 1.00 95.19 85 PHE A N 1
ATOM 680 C CA . PHE A 1 85 ? 9.925 2.288 -1.740 1.00 95.19 85 PHE A CA 1
ATOM 681 C C . PHE A 1 85 ? 11.238 2.904 -1.243 1.00 95.19 85 PHE A C 1
ATOM 683 O O . PHE A 1 85 ? 12.042 2.243 -0.580 1.00 95.19 85 PHE A O 1
ATOM 690 N N . ASP A 1 86 ? 11.421 4.197 -1.515 1.00 93.31 86 ASP A N 1
ATOM 691 C CA . ASP A 1 86 ? 12.408 5.014 -0.813 1.00 93.31 86 ASP A CA 1
ATOM 692 C C . ASP A 1 86 ? 12.110 5.064 0.701 1.00 93.31 86 ASP A C 1
ATOM 694 O O . ASP A 1 86 ? 11.055 4.618 1.168 1.00 93.31 86 ASP A O 1
ATOM 698 N N . ALA A 1 87 ? 13.069 5.557 1.488 1.00 88.94 87 ALA A N 1
ATOM 699 C CA . ALA A 1 87 ? 12.981 5.527 2.946 1.00 88.94 87 ALA A CA 1
ATOM 700 C C . ALA A 1 87 ? 11.734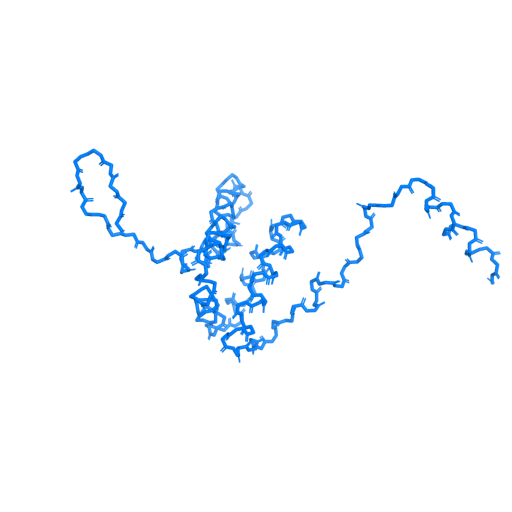 6.254 3.477 1.00 88.94 87 ALA A C 1
ATOM 702 O O . ALA A 1 87 ? 10.981 5.650 4.244 1.00 88.94 87 ALA A O 1
ATOM 703 N N . ASP A 1 88 ? 11.486 7.473 3.003 1.00 90.44 88 ASP A N 1
ATOM 704 C CA . ASP A 1 88 ? 10.415 8.352 3.480 1.00 90.44 88 ASP A CA 1
ATOM 705 C C . ASP A 1 88 ? 9.036 7.788 3.114 1.00 90.44 88 ASP A C 1
ATOM 707 O O . ASP A 1 88 ? 8.120 7.706 3.943 1.00 90.44 88 ASP A O 1
ATOM 711 N N . THR A 1 89 ? 8.885 7.325 1.869 1.00 94.19 89 THR A N 1
ATOM 712 C CA . THR A 1 89 ? 7.648 6.686 1.415 1.00 94.19 89 THR A CA 1
ATOM 713 C C . THR A 1 89 ? 7.364 5.416 2.209 1.00 94.19 89 THR A C 1
ATOM 715 O O . THR A 1 89 ? 6.224 5.181 2.622 1.00 94.19 89 THR A O 1
ATOM 718 N N . ARG A 1 90 ? 8.383 4.581 2.430 1.00 94.25 90 ARG A N 1
ATOM 719 C CA . ARG A 1 90 ? 8.238 3.330 3.178 1.00 94.25 90 ARG A CA 1
ATOM 720 C C . ARG A 1 90 ? 7.845 3.591 4.627 1.00 94.25 90 ARG A C 1
ATOM 722 O O . ARG A 1 90 ? 6.964 2.902 5.134 1.00 94.25 90 ARG A O 1
ATOM 729 N N . GLU A 1 91 ? 8.463 4.572 5.281 1.00 90.31 91 GLU A N 1
ATOM 730 C CA . GLU A 1 91 ? 8.110 4.979 6.643 1.00 90.31 91 GLU A CA 1
ATOM 731 C C . GLU A 1 91 ? 6.657 5.454 6.720 1.00 90.31 91 GLU A C 1
ATOM 733 O O . GLU A 1 91 ? 5.896 4.987 7.572 1.00 90.31 91 GLU A O 1
ATOM 738 N N . THR A 1 92 ? 6.240 6.298 5.774 1.00 93.19 92 THR A N 1
ATOM 739 C CA . THR A 1 92 ? 4.857 6.779 5.678 1.00 93.19 92 THR A CA 1
ATOM 740 C C . THR A 1 92 ? 3.876 5.612 5.531 1.00 93.19 92 THR A C 1
ATOM 742 O O . THR A 1 92 ? 2.950 5.465 6.328 1.00 93.19 92 THR A O 1
ATOM 745 N N . VAL A 1 93 ? 4.094 4.727 4.552 1.00 95.50 93 VAL A N 1
ATOM 746 C CA . VAL A 1 93 ? 3.214 3.574 4.293 1.00 95.50 93 VAL A CA 1
ATOM 747 C C . VAL A 1 93 ? 3.171 2.617 5.489 1.00 95.50 93 VAL A C 1
ATOM 749 O O . VAL A 1 93 ? 2.089 2.168 5.869 1.00 95.50 93 VAL A O 1
ATOM 752 N N . ASN A 1 94 ? 4.314 2.333 6.119 1.00 93.38 94 ASN A N 1
ATOM 753 C CA . ASN A 1 94 ? 4.380 1.470 7.300 1.00 93.38 94 ASN A CA 1
ATOM 754 C C . ASN A 1 94 ? 3.679 2.087 8.514 1.00 93.38 94 ASN A C 1
ATOM 756 O O . ASN A 1 94 ? 3.046 1.362 9.280 1.00 93.38 94 ASN A O 1
ATOM 760 N N . THR A 1 95 ? 3.753 3.407 8.686 1.00 91.50 95 THR A N 1
ATOM 761 C CA . THR A 1 95 ? 3.039 4.118 9.755 1.00 91.50 95 THR A CA 1
ATOM 762 C C . THR A 1 95 ? 1.530 3.996 9.569 1.00 91.50 95 THR A C 1
ATOM 764 O O . THR A 1 95 ? 0.830 3.629 10.515 1.00 91.50 95 THR A O 1
ATOM 767 N N . ILE A 1 96 ? 1.037 4.210 8.344 1.00 95.06 96 ILE A N 1
ATOM 768 C CA . ILE A 1 96 ? -0.388 4.096 7.997 1.00 95.06 96 ILE A CA 1
ATOM 769 C C . ILE A 1 96 ? -0.892 2.665 8.205 1.00 95.06 96 ILE A C 1
ATOM 771 O O . ILE A 1 96 ? -1.888 2.447 8.899 1.00 95.06 96 ILE A O 1
ATOM 775 N N . LEU A 1 97 ? -0.189 1.670 7.651 1.00 94.44 97 LEU A N 1
ATOM 776 C CA . LEU A 1 97 ? -0.527 0.254 7.833 1.00 94.44 97 LEU A CA 1
ATOM 777 C C . LEU A 1 97 ? -0.467 -0.146 9.308 1.00 94.44 97 LEU A C 1
ATOM 779 O O . LEU A 1 97 ? -1.360 -0.806 9.825 1.00 94.44 97 LEU A O 1
ATOM 783 N N . GLY A 1 98 ? 0.566 0.294 10.019 1.00 91.56 98 GLY A N 1
ATOM 784 C CA . GLY A 1 98 ? 0.739 -0.041 11.419 1.00 91.56 98 GLY A CA 1
ATOM 785 C C . GLY A 1 98 ? -0.332 0.563 12.323 1.00 91.56 98 GLY A C 1
ATOM 786 O O . GLY A 1 98 ? -0.799 -0.098 13.248 1.00 91.56 98 GLY A O 1
ATOM 787 N N . LYS A 1 99 ? -0.731 1.811 12.065 1.00 90.94 99 LYS A N 1
ATOM 788 C CA . LYS A 1 99 ? -1.849 2.467 12.750 1.00 90.94 99 LYS A CA 1
ATOM 789 C C . LYS A 1 99 ? -3.165 1.749 12.459 1.00 90.94 99 LYS A C 1
ATOM 791 O O . LYS A 1 99 ? -3.851 1.376 13.402 1.00 90.94 99 LYS A O 1
ATOM 796 N N . SER A 1 100 ? -3.473 1.507 11.189 1.00 92.69 100 SER A N 1
ATOM 797 C CA . SER A 1 100 ? -4.727 0.862 10.783 1.00 92.69 100 SER A CA 1
ATOM 798 C C . SER A 1 100 ? -4.871 -0.575 11.292 1.00 92.69 100 SER A C 1
ATOM 800 O O . SER A 1 100 ? -5.944 -0.945 11.754 1.00 92.69 100 SER A O 1
ATOM 802 N N . LEU A 1 101 ? -3.792 -1.367 11.316 1.00 93.75 101 LEU A N 1
ATOM 803 C CA . LEU A 1 101 ? -3.803 -2.705 11.924 1.00 93.75 101 LEU A CA 1
ATOM 804 C C . LEU A 1 101 ? -4.137 -2.651 13.422 1.00 93.75 101 LEU A C 1
ATOM 806 O O . LEU A 1 101 ? -4.921 -3.466 13.901 1.00 93.75 101 LEU A O 1
ATOM 810 N N . ARG A 1 102 ? -3.603 -1.663 14.155 1.00 90.50 102 ARG A N 1
ATOM 811 C CA . ARG A 1 102 ? -3.957 -1.452 15.569 1.00 90.50 102 ARG A CA 1
ATOM 812 C C . ARG A 1 102 ? -5.416 -1.042 15.746 1.00 90.50 102 ARG A C 1
ATOM 814 O O . ARG A 1 102 ? -6.046 -1.514 16.684 1.00 90.50 102 ARG A O 1
ATOM 821 N N . GLU A 1 103 ? -5.944 -0.193 14.865 1.00 89.56 103 GLU A N 1
ATOM 822 C CA . GLU A 1 103 ? -7.347 0.246 14.905 1.00 89.56 103 GLU A CA 1
ATOM 823 C C . GLU A 1 103 ? -8.324 -0.925 14.734 1.00 89.56 103 GLU A C 1
ATOM 825 O O . GLU A 1 103 ? -9.347 -0.957 15.412 1.00 89.56 103 GLU A O 1
ATOM 830 N N . ILE A 1 104 ? -7.983 -1.918 13.905 1.00 92.94 104 ILE A N 1
ATOM 831 C CA . ILE A 1 104 ? -8.796 -3.135 13.737 1.00 92.94 104 ILE A CA 1
ATOM 832 C C . ILE A 1 104 ? -8.437 -4.260 14.728 1.00 92.94 104 ILE A C 1
ATOM 834 O O . ILE A 1 104 ? -8.982 -5.357 14.633 1.00 92.94 104 ILE A O 1
ATOM 838 N N . GLY A 1 105 ? -7.503 -4.025 15.659 1.00 90.25 105 GLY A N 1
ATOM 839 C CA . GLY A 1 105 ? -7.051 -5.026 16.633 1.00 90.25 105 GLY A CA 1
ATOM 840 C C . GLY A 1 105 ? -6.260 -6.199 16.036 1.00 90.25 105 GLY A C 1
ATOM 841 O O . GLY A 1 105 ? -6.147 -7.245 16.672 1.00 90.25 105 GLY A O 1
ATOM 842 N N . ALA A 1 106 ? -5.710 -6.051 14.828 1.00 89.00 106 ALA A N 1
ATOM 843 C CA . ALA A 1 106 ? -4.961 -7.097 14.141 1.00 89.00 106 ALA A CA 1
ATOM 844 C C . ALA A 1 106 ? -3.455 -7.026 14.441 1.00 89.00 106 ALA A C 1
ATOM 846 O O . ALA A 1 106 ? -2.839 -5.958 14.451 1.00 89.00 106 ALA A O 1
ATOM 847 N N . SER A 1 107 ? -2.836 -8.195 14.615 1.00 86.06 107 SER A N 1
ATOM 848 C CA . SER A 1 107 ? -1.384 -8.356 14.707 1.00 86.06 107 SER A CA 1
ATOM 849 C C . SER A 1 107 ? -0.957 -9.480 13.758 1.00 86.06 107 SER A C 1
ATOM 851 O O . SER A 1 107 ? -1.074 -10.653 14.116 1.00 86.06 107 SER A O 1
ATOM 853 N N . PRO A 1 108 ? -0.529 -9.154 12.524 1.00 85.56 108 PRO A N 1
ATOM 854 C CA . PRO A 1 108 ? -0.126 -10.171 11.568 1.00 85.56 108 PRO A CA 1
ATOM 855 C C . PRO A 1 108 ? 1.160 -10.853 12.040 1.00 85.56 108 PRO A C 1
ATOM 857 O O . PRO A 1 108 ? 2.158 -10.197 12.347 1.00 85.56 108 PRO A O 1
ATOM 860 N N . GLU A 1 109 ? 1.149 -12.184 12.066 1.00 85.38 109 GLU A N 1
ATOM 861 C CA . GLU A 1 109 ? 2.317 -12.994 12.408 1.00 85.38 109 GLU A CA 1
ATOM 862 C C . GLU A 1 109 ? 3.519 -12.617 11.527 1.00 85.38 109 GLU A C 1
ATOM 864 O O . GLU A 1 109 ? 3.410 -12.542 10.299 1.00 85.38 109 GLU A O 1
ATOM 869 N N . GLY A 1 110 ? 4.676 -12.379 12.149 1.00 80.81 110 GLY A N 1
ATOM 870 C CA . GLY A 1 110 ? 5.905 -12.040 11.429 1.00 80.81 110 GLY A CA 1
ATOM 871 C C . GLY A 1 110 ? 5.857 -10.690 10.702 1.00 80.81 110 GLY A C 1
ATOM 872 O O . GLY A 1 110 ? 6.681 -10.450 9.8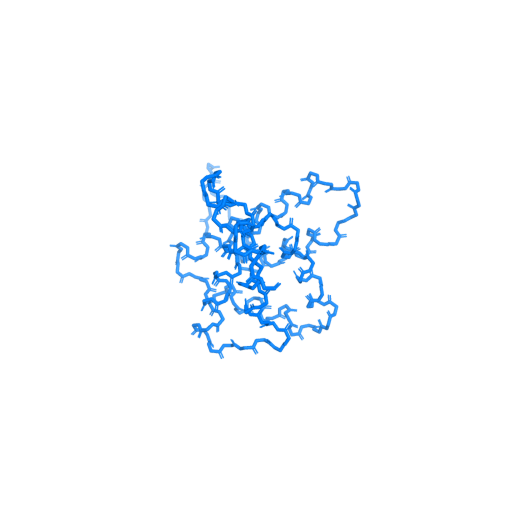12 1.00 80.81 110 GLY A O 1
ATOM 873 N N . PHE A 1 111 ? 4.895 -9.823 11.042 1.00 81.81 111 PHE A N 1
ATOM 874 C CA . PHE A 1 111 ? 4.858 -8.422 10.637 1.00 81.81 111 PHE A CA 1
ATOM 875 C C . PHE A 1 111 ? 5.101 -7.525 11.855 1.00 81.81 111 PHE A C 1
ATOM 877 O O . PHE A 1 111 ? 4.177 -7.143 12.576 1.00 81.81 111 PHE A O 1
ATOM 884 N N . THR A 1 112 ? 6.361 -7.158 12.088 1.00 69.56 112 THR A N 1
ATOM 885 C CA . THR A 1 112 ? 6.717 -6.241 13.176 1.00 69.56 112 THR A CA 1
ATOM 886 C C . THR A 1 112 ? 6.926 -4.834 12.628 1.00 69.56 112 THR A C 1
ATOM 888 O O . THR A 1 112 ? 7.855 -4.576 11.868 1.00 69.56 112 THR A O 1
ATOM 891 N N . ILE A 1 113 ? 6.117 -3.871 13.077 1.00 56.94 113 ILE A N 1
ATOM 892 C CA . ILE A 1 113 ? 6.324 -2.442 12.757 1.00 56.94 113 ILE A CA 1
ATOM 893 C C . ILE A 1 113 ? 7.666 -1.947 13.337 1.00 56.94 113 ILE A C 1
ATOM 895 O O . ILE A 1 113 ? 8.321 -1.078 12.765 1.00 56.94 113 ILE A O 1
ATOM 899 N N . ARG A 1 114 ? 8.104 -2.538 14.462 1.00 50.69 114 ARG A N 1
ATOM 900 C CA . ARG A 1 114 ? 9.344 -2.178 15.172 1.00 50.69 114 ARG A CA 1
ATOM 901 C C . ARG A 1 114 ? 10.614 -2.403 14.348 1.00 50.69 114 ARG A C 1
ATOM 903 O O . ARG A 1 114 ? 11.582 -1.685 14.581 1.00 50.69 114 ARG A O 1
ATOM 910 N N . ASP A 1 115 ? 10.606 -3.321 13.384 1.00 45.38 115 ASP A N 1
ATOM 911 C CA . ASP A 1 115 ? 11.786 -3.607 12.553 1.00 45.38 115 ASP A CA 1
ATOM 912 C C . ASP A 1 115 ? 12.096 -2.456 11.578 1.00 45.38 115 ASP A C 1
ATOM 914 O O . ASP A 1 115 ? 13.236 -2.277 11.152 1.00 45.38 115 ASP A O 1
ATOM 918 N N . TRP A 1 116 ? 11.101 -1.613 11.285 1.00 44.09 116 TRP A N 1
ATOM 919 C CA . TRP A 1 116 ? 11.214 -0.491 10.350 1.00 44.09 116 TRP A CA 1
ATOM 920 C C . TRP A 1 116 ? 11.611 0.826 11.023 1.00 44.09 116 TRP A C 1
ATOM 922 O O . TRP A 1 116 ? 12.256 1.655 10.390 1.00 44.09 116 TRP A O 1
ATOM 932 N N . LEU A 1 117 ? 11.287 0.991 12.311 1.00 42.78 117 LEU A N 1
ATOM 933 C CA . LEU A 1 117 ? 11.660 2.157 13.129 1.00 42.78 117 LEU A CA 1
ATOM 934 C C . LEU A 1 117 ? 13.078 2.051 13.725 1.00 42.78 117 LEU A C 1
ATOM 936 O O . LEU A 1 117 ? 13.571 3.005 14.318 1.00 42.78 117 LEU A O 1
ATOM 940 N N . LYS A 1 118 ? 13.749 0.896 13.591 1.00 40.84 118 LYS A N 1
ATOM 941 C CA . LYS A 1 118 ? 15.100 0.643 14.130 1.00 40.84 118 LYS A CA 1
ATOM 942 C C . LYS A 1 118 ? 16.225 0.717 13.089 1.00 40.84 118 LYS A C 1
ATOM 944 O O . LYS A 1 118 ? 17.259 0.073 13.251 1.00 40.84 118 LYS A O 1
ATOM 949 N N . ARG A 1 119 ? 16.077 1.521 12.034 1.00 36.47 119 ARG A N 1
ATOM 950 C CA . ARG A 1 119 ? 17.226 1.949 11.220 1.00 36.47 119 ARG A CA 1
ATOM 951 C C . ARG A 1 119 ? 17.593 3.379 11.616 1.00 36.47 119 ARG A C 1
ATOM 953 O O . ARG A 1 119 ? 16.768 4.260 11.397 1.00 36.47 119 ARG A O 1
ATOM 960 N N . PRO A 1 120 ? 18.779 3.637 12.201 1.00 36.59 120 PRO A N 1
ATOM 961 C CA . PRO A 1 120 ? 19.177 5.002 12.500 1.00 36.59 120 PRO A CA 1
ATOM 962 C C . PRO A 1 120 ? 19.298 5.773 11.183 1.00 36.59 120 PRO A C 1
ATOM 964 O O . PRO A 1 120 ? 20.009 5.359 10.264 1.00 36.59 120 PRO A O 1
ATOM 967 N N . LEU A 1 121 ? 18.569 6.885 11.105 1.00 39.53 121 LEU A N 1
ATOM 968 C CA . LEU A 1 121 ? 18.732 7.945 10.120 1.00 39.53 121 LEU A CA 1
ATOM 969 C C . LEU A 1 121 ? 20.168 8.485 10.222 1.00 39.53 121 LEU A C 1
ATOM 971 O O . LEU A 1 121 ? 20.434 9.430 10.954 1.00 39.53 121 LEU A O 1
ATOM 975 N N . LEU A 1 122 ? 21.118 7.885 9.502 1.00 38.81 122 LEU A N 1
ATOM 976 C CA . LEU A 1 122 ? 22.483 8.416 9.378 1.00 38.81 122 LEU A CA 1
ATOM 977 C C . LEU A 1 122 ? 22.597 9.518 8.313 1.00 38.81 122 LEU A C 1
ATOM 979 O O . LEU A 1 122 ? 23.674 9.741 7.774 1.00 38.81 122 LEU A O 1
ATOM 983 N N . TYR A 1 123 ? 21.511 10.226 8.000 1.00 38.69 123 TYR A N 1
ATOM 984 C CA . TYR A 1 123 ? 21.562 11.328 7.039 1.00 38.69 123 TYR A CA 1
ATOM 985 C C . TYR A 1 123 ? 20.634 12.486 7.422 1.00 38.69 123 TYR A C 1
ATOM 987 O O . TYR A 1 123 ? 19.716 12.841 6.694 1.00 38.69 123 TYR A O 1
ATOM 995 N N . SER A 1 124 ? 20.878 13.086 8.589 1.00 45.41 124 SER A N 1
ATOM 996 C CA . SER A 1 124 ? 20.396 14.443 8.900 1.00 45.41 124 SER A CA 1
ATOM 997 C C . SER A 1 124 ? 21.217 15.159 9.986 1.00 45.41 124 SER A C 1
ATOM 999 O O . SER A 1 124 ? 20.696 16.044 10.660 1.00 45.41 124 SER A O 1
ATOM 1001 N N . LEU A 1 125 ? 22.482 14.780 10.200 1.00 45.81 125 LEU A N 1
ATOM 1002 C CA . LEU A 1 125 ? 23.361 15.486 11.140 1.00 45.81 125 LEU A CA 1
ATOM 1003 C C . LEU A 1 125 ? 24.092 16.609 10.397 1.00 45.81 125 LEU A C 1
ATOM 1005 O O . LEU A 1 125 ? 24.750 16.360 9.386 1.00 45.81 125 LEU A O 1
ATOM 1009 N N . SER A 1 126 ? 23.984 17.845 10.888 1.00 55.88 126 SER A N 1
ATOM 1010 C CA . SER A 1 126 ? 24.808 18.956 10.401 1.00 55.88 126 SER A CA 1
ATOM 1011 C C . SER A 1 126 ? 26.283 18.713 10.752 1.00 55.88 126 SER A C 1
ATOM 1013 O O . SER A 1 126 ? 26.592 18.035 11.735 1.00 55.88 126 SER A O 1
ATOM 1015 N N . SER A 1 127 ? 27.216 19.285 9.977 1.00 53.09 127 SER A N 1
ATOM 1016 C CA . SER A 1 127 ? 28.669 19.092 10.159 1.00 53.09 127 SER A CA 1
ATOM 1017 C C . SER A 1 127 ? 29.177 19.381 11.579 1.00 53.09 127 SER A C 1
ATOM 1019 O O . SER A 1 127 ? 30.208 18.842 11.972 1.00 53.09 127 SER A O 1
ATOM 1021 N N . SER A 1 128 ? 28.448 20.171 12.371 1.00 52.00 128 SER A N 1
ATOM 1022 C CA . SER A 1 128 ? 28.763 20.443 13.776 1.00 52.00 128 SER A CA 1
ATOM 1023 C C . SER A 1 128 ? 28.519 19.248 14.708 1.00 52.00 128 SER A C 1
ATOM 1025 O O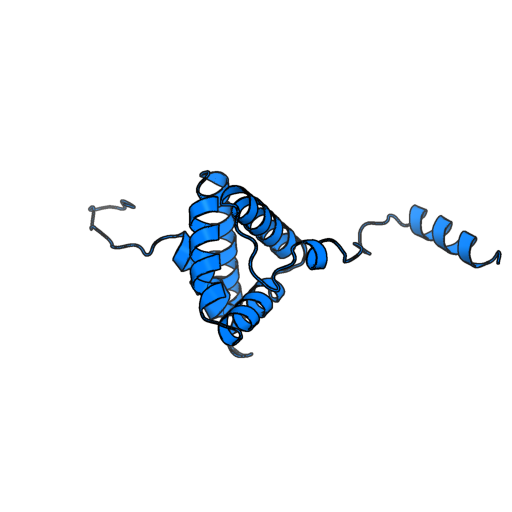 . SER A 1 128 ? 29.252 19.085 15.675 1.00 52.00 128 SER A O 1
ATOM 1027 N N . GLN A 1 129 ? 27.545 18.374 14.424 1.00 51.66 129 GLN A N 1
ATOM 1028 C CA . GLN A 1 129 ? 27.267 17.198 15.267 1.00 51.66 129 GLN A CA 1
ATOM 1029 C C . GLN A 1 129 ? 28.234 16.031 15.017 1.00 51.66 129 GLN A C 1
ATOM 1031 O O . GLN A 1 129 ? 28.416 15.189 15.893 1.00 51.66 129 GLN A O 1
ATOM 1036 N N . LEU A 1 130 ? 28.892 15.987 13.854 1.00 51.72 130 LEU A N 1
ATOM 1037 C CA . LEU A 1 130 ? 29.896 14.964 13.539 1.00 51.72 130 LEU A CA 1
ATOM 1038 C C . LEU A 1 130 ? 31.211 15.168 14.316 1.00 51.72 130 LEU A C 1
ATOM 1040 O O . LEU A 1 130 ? 31.909 14.192 14.588 1.00 51.72 130 LEU A O 1
ATOM 1044 N N . TYR A 1 131 ? 31.526 16.403 14.726 1.00 52.22 131 TYR A N 1
ATOM 1045 C CA . TYR A 1 131 ? 32.725 16.707 15.519 1.00 52.22 131 TYR A CA 1
ATOM 1046 C C . TYR A 1 131 ? 32.618 16.216 16.973 1.00 52.22 131 TYR A C 1
ATOM 1048 O O . TYR A 1 131 ? 33.571 15.642 17.496 1.00 52.22 131 TYR A O 1
ATOM 1056 N N . GLU A 1 132 ? 31.447 16.353 17.600 1.00 48.84 132 GLU A N 1
ATOM 1057 C CA . GLU A 1 132 ? 31.205 15.908 18.986 1.00 48.84 132 GLU A CA 1
ATOM 1058 C C . GLU A 1 132 ? 31.293 14.378 19.143 1.00 48.84 132 GLU A C 1
ATOM 1060 O O . GLU A 1 132 ? 31.814 13.851 20.130 1.00 48.84 132 GLU A O 1
ATOM 1065 N N . ILE A 1 133 ? 30.849 13.638 18.124 1.00 54.69 133 ILE A N 1
ATOM 1066 C CA . ILE A 1 133 ? 30.899 12.170 18.125 1.00 54.69 133 ILE A CA 1
ATOM 1067 C C . ILE A 1 133 ? 32.343 11.673 17.923 1.00 54.69 133 ILE A C 1
ATOM 1069 O O . ILE A 1 133 ? 32.747 10.687 18.541 1.00 54.69 133 ILE A O 1
ATOM 1073 N N . GLY A 1 134 ? 33.153 12.379 17.124 1.00 50.59 134 GLY A N 1
ATOM 1074 C CA . GLY A 1 134 ? 34.560 12.034 16.890 1.00 50.59 134 GLY A CA 1
ATOM 1075 C C . GLY A 1 134 ? 35.460 12.182 18.124 1.00 50.59 134 GLY A C 1
ATOM 1076 O O . GLY A 1 134 ? 36.380 11.387 18.307 1.00 50.59 134 GLY A O 1
ATOM 1077 N N . LEU A 1 135 ? 35.181 13.145 19.010 1.00 50.25 135 LEU A N 1
ATOM 1078 C CA . LEU A 1 135 ? 35.974 13.372 20.228 1.00 50.25 135 LEU A CA 1
ATOM 1079 C C . LEU A 1 135 ? 35.654 12.400 21.374 1.00 50.25 135 LEU A C 1
ATOM 1081 O O . LEU A 1 135 ? 36.491 12.198 22.254 1.00 50.25 135 LEU A O 1
ATOM 1085 N N . THR A 1 136 ? 34.488 11.754 21.349 1.00 51.00 136 THR A N 1
ATOM 1086 C CA . THR A 1 136 ? 34.084 10.811 22.406 1.00 51.00 136 THR A CA 1
ATOM 1087 C C . THR A 1 136 ? 34.714 9.418 22.224 1.00 51.00 136 THR A C 1
ATOM 1089 O O . THR A 1 136 ? 34.856 8.679 23.192 1.00 51.00 136 THR A O 1
ATOM 1092 N N . LEU A 1 137 ? 35.182 9.070 21.017 1.00 49.09 137 LEU A N 1
ATOM 1093 C CA . LEU A 1 137 ? 35.779 7.759 20.700 1.00 49.09 137 LEU A CA 1
ATOM 1094 C C . LEU A 1 137 ? 37.314 7.685 20.856 1.00 49.09 137 LEU A C 1
ATOM 1096 O O . LEU A 1 137 ? 37.906 6.662 20.530 1.00 49.09 137 LEU A O 1
ATOM 1100 N N . ILE A 1 138 ? 37.967 8.734 21.372 1.00 48.09 138 ILE A N 1
ATOM 1101 C CA . ILE A 1 138 ? 39.431 8.772 21.601 1.00 48.09 138 ILE A CA 1
ATOM 1102 C C . ILE A 1 138 ? 39.780 8.732 23.111 1.00 48.09 138 ILE A C 1
ATOM 1104 O O . ILE A 1 138 ? 40.941 8.839 23.495 1.00 48.09 138 ILE A O 1
ATOM 1108 N N . ARG A 1 139 ? 38.796 8.558 24.010 1.00 47.47 139 ARG A N 1
ATOM 1109 C CA . ARG A 1 139 ? 39.012 8.597 25.476 1.00 47.47 139 ARG A CA 1
ATOM 1110 C C . ARG A 1 139 ? 38.536 7.379 26.282 1.00 47.47 139 ARG A C 1
ATOM 1112 O O . ARG A 1 139 ? 38.222 7.524 27.461 1.00 47.47 139 ARG A O 1
ATOM 1119 N N . THR A 1 140 ? 38.580 6.182 25.711 1.00 48.62 140 THR A N 1
ATOM 1120 C CA . THR A 1 140 ? 38.516 4.926 26.487 1.00 48.62 140 THR A CA 1
ATOM 1121 C C . THR A 1 140 ? 39.483 3.905 25.938 1.00 48.62 140 THR A C 1
ATOM 1123 O O . THR A 1 140 ? 39.432 3.707 24.704 1.00 48.62 140 THR A O 1
#

Secondary structure (DSSP, 8-state):
----SS-----PPPHHHHHHHHHHHHHH--GGGHHHHHHHHHHHHHHHHHHHHTT-HHHHHHHHHHHHTT-HHHHHHHHHHHHTS-HHHHHHHHHHHHHHHHHTT---TT--THHHHTS---S---HHHHHHHHHHTT--

Foldseek 3Di:
DDDDDPRDDDDDPDLLLLLLVLLLVLLPDDPVCVVVSVVSLVSSLVSLVVCVVVVNLLVNLVSVVVQLVVDDVSVVSNVSSLVVDDLVSSLVSLVSNVVSCVVVPHDRPPDDSVVSVPDDPPPDDDPVVVVVVVVVVVPD

Sequence (140 aa):
MLLHRSGLPVLVPSPQRYAIHKLIVASRRGPSAGAKREKDLHQARLLTQALEATRRQDDLAFAFMEAWDKGENWRETIRRGLNLFDADTRETVNTILGKSLREIGASPEGFTIRDWLKRPLLYSLSSSQLYEIGLTLIRT

pLDDT: mean 82.8, std 20.34, range [36.47, 98.38]

Radius of gyration: 19.25 Å; chains: 1; bounding box: 61×38×47 Å